Protein AF-A0A7Y8D0Y1-F1 (afdb_monomer)

Nearest PDB structures (foldseek):
  3w1o-assembly1_A  TM=6.784E-01  e=9.241E-03  Neisseria meningitidis MC58
  8d9p-assembly1_A  TM=2.937E-01  e=3.847E+00  synthetic construct
  1woz-assembly1_A  TM=1.890E-01  e=1.823E+00  Sulfurisphaera tokodaii str. 7
  2c41-assembly1_C  TM=1.981E-01  e=3.238E+00  Thermosynechococcus vestitus BP-1

Secondary structure (DSSP, 8-state):
-PPPPPPPPTT--HHHHHHHHHHHHHHHHTSSEEEEESSHHHHHHHTTT---GGGEEEEEPPHHHHHHHHHTTHHHHHHHHHT---SSS--EEE-SHHHHHHHHHHHHHT--TTTHHHHHHHHHHHHHHHHHT--EEE-

Mean predicted aligned error: 10.88 Å

Structure (mmCIF, N/CA/C/O backbone):
data_AF-A0A7Y8D0Y1-F1
#
_entry.id   AF-A0A7Y8D0Y1-F1
#
loop_
_atom_site.group_PDB
_atom_site.id
_atom_site.type_symbol
_atom_site.label_atom_id
_atom_site.label_alt_id
_atom_site.label_comp_id
_atom_site.label_asym_id
_atom_site.label_entity_id
_atom_site.label_seq_id
_atom_site.pdbx_PDB_ins_code
_atom_site.Cartn_x
_atom_site.Cartn_y
_atom_site.Cartn_z
_atom_site.occupancy
_atom_site.B_iso_or_equiv
_atom_site.auth_seq_id
_atom_site.auth_comp_id
_atom_site.auth_asym_id
_atom_site.auth_atom_id
_atom_site.pdbx_PDB_model_num
ATOM 1 N N . GLY A 1 1 ? 36.562 -2.742 -13.915 1.00 36.47 1 GLY A N 1
ATOM 2 C CA . GLY A 1 1 ? 36.336 -4.169 -13.618 1.00 36.47 1 GLY A CA 1
ATOM 3 C C . GLY A 1 1 ? 35.179 -4.264 -12.654 1.00 36.47 1 GLY A C 1
ATOM 4 O O . GLY A 1 1 ? 35.115 -3.430 -11.762 1.00 36.47 1 GLY A O 1
ATOM 5 N N . LYS A 1 2 ? 34.241 -5.193 -12.861 1.00 31.25 2 LYS A N 1
ATOM 6 C CA . LYS A 1 2 ? 33.192 -5.456 -11.865 1.00 31.25 2 LYS A CA 1
ATOM 7 C C . LYS A 1 2 ? 33.856 -5.968 -10.572 1.00 31.25 2 LYS A C 1
ATOM 9 O O . LYS A 1 2 ? 34.812 -6.737 -10.693 1.00 31.25 2 LYS A O 1
ATOM 14 N N . PRO A 1 3 ? 33.415 -5.540 -9.377 1.00 33.25 3 PRO A N 1
ATOM 15 C CA . PRO A 1 3 ? 33.917 -6.108 -8.131 1.00 33.25 3 PRO A CA 1
ATOM 16 C C . PRO A 1 3 ? 33.572 -7.601 -8.075 1.00 33.25 3 PRO A C 1
ATOM 18 O O . PRO A 1 3 ? 32.518 -8.021 -8.555 1.00 33.25 3 PRO A O 1
ATOM 21 N N . ALA A 1 4 ? 34.494 -8.401 -7.541 1.00 35.66 4 ALA A N 1
ATOM 22 C CA . ALA A 1 4 ? 34.271 -9.826 -7.335 1.00 35.66 4 ALA A CA 1
ATOM 23 C C . ALA A 1 4 ? 33.158 -10.031 -6.289 1.00 35.66 4 ALA A C 1
ATOM 25 O O . ALA A 1 4 ? 33.121 -9.281 -5.309 1.00 35.66 4 ALA A O 1
ATOM 26 N N . PRO A 1 5 ? 32.259 -11.016 -6.473 1.00 45.44 5 PRO A N 1
ATOM 27 C CA . PRO A 1 5 ? 31.267 -11.349 -5.460 1.00 45.44 5 PRO A CA 1
ATOM 28 C C . PRO A 1 5 ? 31.970 -11.765 -4.161 1.00 45.44 5 PRO A C 1
ATOM 30 O O . PRO A 1 5 ? 32.966 -12.489 -4.182 1.00 45.44 5 PRO A O 1
ATOM 33 N N . TYR A 1 6 ? 31.473 -11.247 -3.039 1.00 50.41 6 TYR A N 1
ATOM 34 C CA . TYR A 1 6 ? 32.031 -11.474 -1.709 1.00 50.41 6 TYR A CA 1
ATOM 35 C C . TYR A 1 6 ? 31.786 -12.929 -1.282 1.00 50.41 6 TYR A C 1
ATOM 37 O O . TYR A 1 6 ? 30.645 -13.384 -1.276 1.00 50.41 6 TYR A O 1
ATOM 45 N N . SER A 1 7 ? 32.847 -13.667 -0.947 1.00 49.97 7 SER A N 1
ATOM 46 C CA . SER A 1 7 ? 32.743 -15.074 -0.540 1.00 49.97 7 SER A CA 1
ATOM 47 C C . SER A 1 7 ? 32.228 -15.207 0.902 1.00 49.97 7 SER A C 1
ATOM 49 O O . SER A 1 7 ? 32.716 -14.490 1.780 1.00 49.97 7 SER A O 1
ATOM 51 N N . PRO A 1 8 ? 31.296 -16.135 1.187 1.00 45.47 8 PRO A N 1
ATOM 52 C CA . PRO A 1 8 ? 30.789 -16.350 2.537 1.00 45.47 8 PRO A CA 1
ATOM 53 C C . PRO A 1 8 ? 31.859 -16.964 3.464 1.00 45.47 8 PRO A C 1
ATOM 55 O O . PRO A 1 8 ? 32.768 -17.660 2.996 1.00 45.47 8 PRO A O 1
ATOM 58 N N . PRO A 1 9 ? 31.776 -16.724 4.788 1.00 50.00 9 PRO A N 1
ATOM 59 C CA . PRO A 1 9 ? 32.677 -17.329 5.764 1.00 50.00 9 PRO A CA 1
ATOM 60 C C . PRO A 1 9 ? 32.539 -18.860 5.803 1.00 50.00 9 PRO A C 1
ATOM 62 O O . PRO A 1 9 ? 31.471 -19.423 5.562 1.00 50.00 9 PRO A O 1
ATOM 65 N N . ILE A 1 10 ? 33.652 -19.526 6.120 1.00 50.81 10 ILE A N 1
ATOM 66 C CA . ILE A 1 10 ? 33.806 -20.988 6.103 1.00 50.81 10 ILE A CA 1
ATOM 67 C C . ILE A 1 10 ? 32.735 -21.648 6.984 1.00 50.81 10 ILE A C 1
ATOM 69 O O . ILE A 1 10 ? 32.686 -21.404 8.188 1.00 50.81 10 ILE A O 1
ATOM 73 N N . GLY A 1 11 ? 31.914 -22.513 6.380 1.00 54.06 11 GLY A N 1
ATOM 74 C CA . GLY A 1 11 ? 30.942 -23.354 7.087 1.00 54.06 11 GLY A CA 1
ATOM 75 C C . GLY A 1 11 ? 29.475 -23.137 6.715 1.00 54.06 11 GLY A C 1
ATOM 76 O O . GLY A 1 11 ? 28.633 -23.866 7.226 1.00 54.06 11 GLY A O 1
ATOM 77 N N . ARG A 1 12 ? 29.157 -22.187 5.827 1.00 47.12 12 ARG A N 1
ATOM 78 C CA . ARG A 1 12 ? 27.833 -22.084 5.194 1.00 47.12 12 ARG A CA 1
ATOM 79 C C . ARG A 1 12 ? 27.976 -22.102 3.681 1.00 47.12 12 ARG A C 1
ATOM 81 O O . ARG A 1 12 ? 28.835 -21.421 3.121 1.00 47.12 12 ARG A O 1
ATOM 88 N N . THR A 1 13 ? 27.143 -22.889 3.020 1.00 62.62 13 THR A N 1
ATOM 89 C CA . THR A 1 13 ? 26.959 -22.821 1.573 1.00 62.62 13 THR A CA 1
ATOM 90 C C . THR A 1 13 ? 26.387 -21.453 1.192 1.00 62.62 13 THR A C 1
ATOM 92 O O . THR A 1 13 ? 25.741 -20.778 1.997 1.00 62.62 13 THR A O 1
ATOM 95 N N . GLN A 1 14 ? 26.597 -21.033 -0.057 1.00 52.44 14 GLN A N 1
ATOM 96 C CA . GLN A 1 14 ? 25.985 -19.805 -0.574 1.00 52.44 14 GLN A CA 1
ATOM 97 C C . GLN A 1 14 ? 24.450 -19.844 -0.449 1.00 52.44 14 GLN A C 1
ATOM 99 O O . GLN A 1 14 ? 23.838 -18.812 -0.204 1.00 52.44 14 GLN A O 1
ATOM 104 N N . CYS A 1 15 ? 23.846 -21.035 -0.563 1.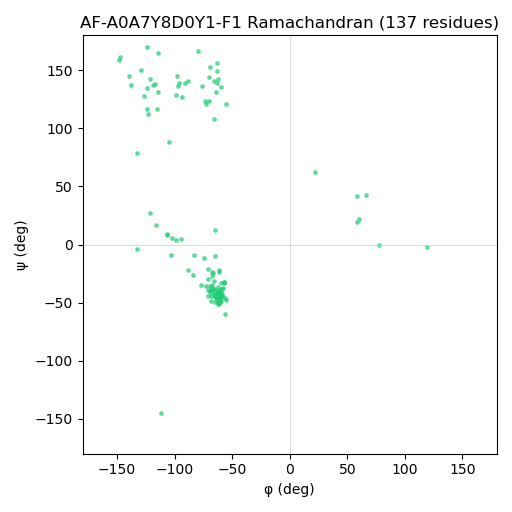00 43.19 15 CYS A N 1
ATOM 105 C CA . CYS A 1 15 ? 22.409 -21.247 -0.382 1.00 43.19 15 CYS A CA 1
ATOM 106 C C . CYS A 1 15 ? 21.980 -20.952 1.060 1.00 43.19 15 CYS A C 1
ATOM 108 O O . CYS A 1 15 ? 21.103 -20.128 1.269 1.00 43.19 15 CYS A O 1
ATOM 110 N N . GLU A 1 16 ? 22.674 -21.511 2.055 1.00 42.56 16 GLU A N 1
ATOM 111 C CA . GLU A 1 16 ? 22.379 -21.272 3.477 1.00 42.56 16 GLU A CA 1
ATOM 112 C C . GLU A 1 16 ? 22.627 -19.817 3.899 1.00 42.56 16 GLU A C 1
ATOM 114 O O . GLU A 1 16 ? 21.954 -19.303 4.791 1.00 42.56 16 GLU A O 1
ATOM 119 N N . TYR A 1 17 ? 23.599 -19.133 3.283 1.00 51.09 17 TYR A N 1
ATOM 120 C CA . TYR A 1 17 ? 23.794 -17.699 3.497 1.00 51.09 17 TYR A CA 1
ATOM 121 C C . TYR A 1 17 ? 22.631 -16.896 2.911 1.00 51.09 17 TYR A C 1
ATOM 123 O O . TYR A 1 17 ? 22.057 -16.075 3.618 1.00 51.09 17 TYR A O 1
ATOM 131 N N . ASN A 1 18 ? 22.251 -17.168 1.660 1.00 45.28 18 ASN A N 1
ATOM 132 C CA . ASN A 1 18 ? 21.132 -16.497 1.005 1.00 45.28 18 ASN A CA 1
ATOM 133 C C . ASN A 1 18 ? 19.817 -16.744 1.756 1.00 45.28 18 ASN A C 1
ATOM 135 O O . ASN A 1 18 ? 19.074 -15.798 1.981 1.00 45.28 18 ASN A O 1
ATOM 139 N N . GLU A 1 19 ? 19.570 -17.971 2.216 1.00 38.38 19 GLU A N 1
ATOM 140 C CA . GLU A 1 19 ? 18.423 -18.323 3.057 1.00 38.38 19 GLU A CA 1
ATOM 141 C C . GLU A 1 19 ? 18.465 -17.578 4.393 1.00 38.38 19 GLU A C 1
ATOM 143 O O . GLU A 1 19 ? 17.493 -16.930 4.762 1.00 38.38 19 GLU A O 1
ATOM 148 N N . ALA A 1 20 ? 19.595 -17.585 5.109 1.00 28.39 20 ALA A N 1
ATOM 149 C CA . ALA A 1 20 ? 19.721 -16.860 6.374 1.00 28.39 20 ALA A CA 1
ATOM 150 C C . ALA A 1 20 ? 19.551 -15.340 6.201 1.00 28.39 20 ALA A C 1
ATOM 152 O O . ALA A 1 20 ? 18.962 -14.687 7.060 1.00 28.39 20 ALA A O 1
ATOM 153 N N . THR A 1 21 ? 20.041 -14.770 5.098 1.00 34.84 21 THR A N 1
ATOM 154 C CA . THR A 1 21 ? 19.851 -13.358 4.747 1.00 34.84 21 THR A CA 1
ATOM 155 C C . THR A 1 21 ? 18.406 -13.067 4.345 1.00 34.84 21 THR A C 1
ATOM 157 O O . THR A 1 21 ? 17.881 -12.038 4.756 1.00 34.84 21 THR A O 1
ATOM 160 N N . HIS A 1 22 ? 17.744 -13.967 3.617 1.00 35.56 22 HIS A N 1
ATOM 161 C CA . HIS A 1 22 ? 16.326 -13.879 3.265 1.00 35.56 22 HIS A CA 1
ATOM 162 C C . HIS A 1 22 ? 15.448 -13.929 4.525 1.00 35.56 22 HIS A 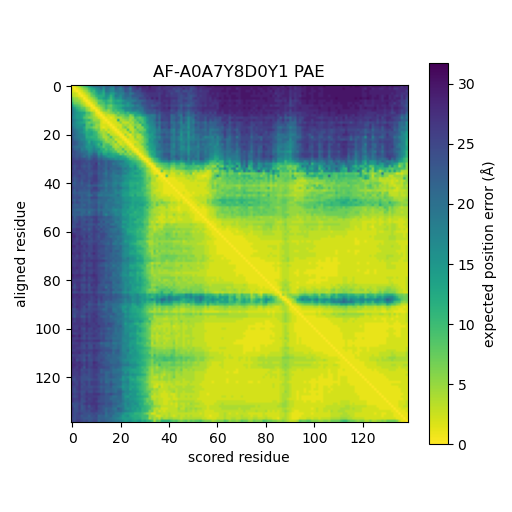C 1
ATOM 164 O O . HIS A 1 22 ? 14.646 -13.026 4.745 1.00 35.56 22 HIS A O 1
ATOM 170 N N . PHE A 1 23 ? 15.694 -14.877 5.437 1.00 31.61 23 PHE A N 1
ATOM 171 C CA . PHE A 1 23 ? 15.020 -14.945 6.738 1.00 31.61 23 PHE A CA 1
ATOM 172 C C . PHE A 1 23 ? 15.296 -13.721 7.616 1.00 31.61 23 PHE A C 1
ATOM 174 O O . PHE A 1 23 ? 14.387 -13.234 8.279 1.00 31.61 23 PHE A O 1
ATOM 181 N N . TYR A 1 24 ? 16.525 -13.196 7.631 1.00 28.81 24 TYR A N 1
ATOM 182 C CA . TYR A 1 24 ? 16.869 -12.003 8.410 1.00 28.81 24 TYR A CA 1
ATOM 183 C C . TYR A 1 24 ? 16.217 -10.734 7.838 1.00 28.81 24 TYR A C 1
ATOM 185 O O . TYR A 1 24 ? 15.698 -9.921 8.597 1.00 28.81 24 TYR A O 1
ATOM 193 N N . LYS A 1 25 ? 16.184 -10.578 6.507 1.00 37.53 25 LYS A N 1
ATOM 194 C CA . LYS A 1 25 ? 15.478 -9.479 5.830 1.00 37.53 25 LYS A CA 1
ATOM 195 C C . LYS A 1 25 ? 13.964 -9.575 6.038 1.00 37.53 25 LYS A C 1
ATOM 197 O O . LYS A 1 25 ? 13.358 -8.564 6.369 1.00 37.53 25 LYS A O 1
ATOM 202 N N . GLN A 1 26 ? 13.370 -10.769 5.945 1.00 39.50 26 GLN A N 1
ATOM 203 C CA . GLN A 1 26 ? 11.967 -10.999 6.320 1.00 39.50 26 GLN A CA 1
ATOM 204 C C . GLN A 1 26 ? 11.711 -10.671 7.799 1.00 39.50 26 GLN A C 1
ATOM 206 O O . GLN A 1 26 ? 10.726 -10.024 8.131 1.00 39.50 26 GLN A O 1
ATOM 211 N N . ALA A 1 27 ? 12.614 -11.064 8.702 1.00 31.11 27 ALA A N 1
ATOM 212 C CA . ALA A 1 27 ? 12.473 -10.794 10.132 1.00 31.11 27 ALA A CA 1
ATOM 213 C C . ALA A 1 27 ? 12.588 -9.300 10.489 1.00 31.11 27 ALA A C 1
ATOM 215 O O . ALA A 1 27 ? 11.987 -8.884 11.474 1.00 31.11 27 ALA A O 1
ATOM 216 N N . HIS A 1 28 ? 13.310 -8.494 9.699 1.00 39.69 28 HIS A N 1
ATOM 217 C CA . HIS A 1 28 ? 13.312 -7.026 9.822 1.00 39.69 28 HIS A CA 1
ATOM 218 C C . HIS A 1 28 ? 12.147 -6.354 9.077 1.00 39.69 28 HIS A C 1
ATOM 220 O O . HIS A 1 28 ? 11.706 -5.292 9.506 1.00 39.69 28 HIS A O 1
ATOM 226 N N . LYS A 1 29 ? 11.608 -6.980 8.019 1.00 44.78 29 LYS A N 1
ATOM 227 C CA . LYS A 1 29 ? 10.377 -6.549 7.326 1.00 44.78 29 LYS A CA 1
ATOM 228 C C . LYS A 1 29 ? 9.099 -6.776 8.144 1.00 44.78 29 LYS A C 1
ATOM 230 O O . LYS A 1 29 ? 8.135 -6.066 7.919 1.00 44.78 29 LYS A O 1
ATOM 235 N N . LYS A 1 30 ? 9.116 -7.671 9.141 1.00 40.81 30 LYS A N 1
ATOM 236 C CA . LYS A 1 30 ? 7.986 -8.002 10.043 1.00 40.81 30 LYS A CA 1
ATOM 237 C C . LYS A 1 30 ? 7.489 -6.878 10.972 1.00 40.81 30 LYS A C 1
ATOM 239 O O . LYS A 1 30 ? 6.737 -7.148 11.906 1.00 40.81 30 LYS A O 1
ATOM 244 N N . ASN A 1 31 ? 7.900 -5.636 10.746 1.00 44.53 31 ASN A N 1
ATOM 245 C CA . ASN A 1 31 ? 7.345 -4.477 11.433 1.00 44.53 31 ASN A CA 1
ATOM 246 C C . ASN A 1 31 ? 6.428 -3.732 10.460 1.00 44.53 31 ASN A C 1
ATOM 248 O O . ASN A 1 31 ? 6.926 -2.838 9.791 1.00 44.53 31 ASN A O 1
ATOM 252 N N . GLU A 1 32 ? 5.144 -4.100 10.386 1.00 57.12 32 GLU A N 1
ATOM 253 C CA . GLU A 1 32 ? 4.001 -3.314 9.860 1.00 57.12 32 GLU A CA 1
ATOM 254 C C . GLU A 1 32 ? 4.396 -2.181 8.882 1.00 57.12 32 GLU A C 1
ATOM 256 O O . GLU A 1 32 ? 4.238 -0.989 9.183 1.00 57.12 32 GLU A O 1
ATOM 261 N N . SER A 1 33 ? 5.004 -2.535 7.743 1.00 57.41 33 SER A N 1
ATOM 262 C CA . SER A 1 33 ? 5.624 -1.555 6.843 1.00 57.41 33 SER A CA 1
ATOM 263 C C . SER A 1 33 ? 5.109 -1.690 5.424 1.00 57.41 33 SER A C 1
ATOM 265 O O . SER A 1 33 ? 5.208 -2.742 4.801 1.00 57.41 33 SER A O 1
ATOM 267 N N . ASN A 1 34 ? 4.655 -0.567 4.878 1.00 65.00 34 ASN A N 1
ATOM 268 C CA . ASN A 1 34 ? 4.300 -0.459 3.471 1.00 65.00 34 ASN A CA 1
ATOM 269 C C . ASN A 1 34 ? 5.478 0.135 2.696 1.00 65.00 34 ASN A C 1
ATOM 271 O O . ASN A 1 34 ? 6.078 1.115 3.149 1.00 65.00 34 ASN A O 1
ATOM 275 N N . LEU A 1 35 ? 5.788 -0.422 1.524 1.00 75.31 35 LEU A N 1
ATOM 276 C CA . LEU A 1 35 ? 6.896 0.012 0.666 1.00 75.31 35 LEU A CA 1
ATOM 277 C C . LEU A 1 35 ? 6.405 0.437 -0.724 1.00 75.31 35 LEU A C 1
ATOM 279 O O . LEU A 1 35 ? 5.549 -0.223 -1.310 1.00 75.31 35 LEU A O 1
ATOM 283 N N . ASP A 1 36 ? 7.019 1.480 -1.281 1.00 67.06 36 ASP A N 1
ATOM 284 C CA . ASP A 1 36 ? 6.916 1.855 -2.697 1.00 67.06 36 ASP A CA 1
ATOM 285 C C . ASP A 1 36 ? 8.321 1.935 -3.325 1.00 67.06 36 ASP A C 1
ATOM 287 O O . ASP A 1 36 ? 9.140 2.769 -2.921 1.00 67.06 36 ASP A O 1
ATOM 291 N N . PRO A 1 37 ? 8.646 1.092 -4.320 1.00 70.25 37 PRO A N 1
ATOM 292 C CA . PRO A 1 37 ? 9.852 1.252 -5.115 1.00 70.25 37 PRO A CA 1
ATOM 293 C C . PRO A 1 37 ? 9.806 2.550 -5.918 1.00 70.25 37 PRO A C 1
ATOM 295 O O . PRO A 1 37 ? 8.870 2.800 -6.663 1.00 70.25 37 PRO A O 1
ATOM 298 N N . LEU A 1 38 ? 10.871 3.350 -5.876 1.00 76.25 38 LEU A N 1
ATOM 299 C CA . LEU A 1 38 ? 10.894 4.659 -6.542 1.00 76.25 38 LEU A CA 1
ATOM 300 C C . LEU A 1 38 ? 11.040 4.580 -8.073 1.00 76.25 38 LEU A C 1
ATOM 302 O O . LEU A 1 38 ? 10.893 5.584 -8.771 1.00 76.25 38 LEU A O 1
ATOM 306 N N . THR A 1 39 ? 11.372 3.402 -8.615 1.00 74.44 39 THR A N 1
ATOM 307 C CA . THR A 1 39 ? 11.542 3.162 -10.058 1.00 74.44 39 THR A CA 1
ATOM 308 C C . THR A 1 39 ? 11.143 1.737 -10.453 1.00 74.44 39 THR A C 1
ATOM 310 O O . THR A 1 39 ? 11.153 0.827 -9.626 1.00 74.44 39 THR A O 1
ATOM 313 N N . LEU A 1 40 ? 10.879 1.502 -11.745 1.00 79.38 40 LEU A N 1
ATOM 314 C CA . LEU A 1 40 ? 10.642 0.151 -12.277 1.00 79.38 40 LEU A CA 1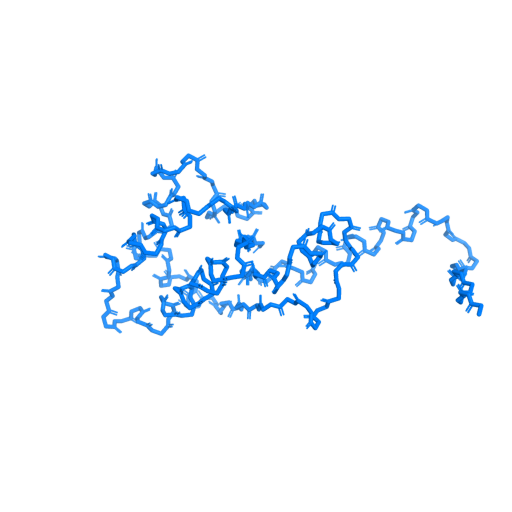
ATOM 315 C C . LEU A 1 40 ? 11.832 -0.799 -12.066 1.00 79.38 40 LEU A C 1
ATOM 317 O O . LEU A 1 40 ? 11.627 -1.990 -11.852 1.00 79.38 40 LEU A O 1
ATOM 321 N N . GLU A 1 41 ? 13.067 -0.288 -12.102 1.00 79.56 41 GLU A N 1
ATOM 322 C CA . GLU A 1 41 ? 14.246 -1.109 -11.800 1.00 79.56 41 GLU A CA 1
ATOM 323 C C . GLU A 1 41 ? 14.290 -1.479 -10.317 1.00 79.56 41 GLU A C 1
ATOM 325 O O . GLU A 1 41 ? 14.564 -2.627 -9.996 1.00 79.56 41 GLU A O 1
ATOM 330 N N . ALA A 1 42 ? 13.940 -0.556 -9.416 1.00 75.94 42 ALA A N 1
ATOM 331 C CA . ALA A 1 42 ? 13.798 -0.864 -7.993 1.00 75.94 42 ALA A CA 1
ATOM 332 C C . ALA A 1 42 ? 12.727 -1.943 -7.757 1.00 75.94 42 ALA A C 1
ATOM 334 O O . ALA A 1 42 ? 12.963 -2.885 -7.010 1.00 75.94 42 ALA A O 1
ATOM 335 N N . MET A 1 43 ? 11.596 -1.871 -8.467 1.00 79.88 43 MET A N 1
ATOM 336 C CA . MET A 1 43 ? 10.545 -2.893 -8.408 1.00 79.88 43 MET A CA 1
ATOM 337 C C . MET A 1 43 ? 11.042 -4.263 -8.901 1.00 79.88 43 MET A C 1
ATOM 339 O O . MET A 1 43 ? 10.760 -5.281 -8.277 1.00 79.88 43 MET A O 1
ATOM 343 N N . ARG A 1 44 ? 11.846 -4.297 -9.975 1.00 80.88 44 ARG A N 1
ATOM 344 C CA . ARG A 1 44 ? 12.480 -5.528 -10.480 1.00 80.88 44 ARG A CA 1
ATOM 345 C C . ARG A 1 44 ? 13.530 -6.084 -9.513 1.00 80.88 44 ARG A C 1
ATOM 347 O O . ARG A 1 44 ? 13.679 -7.294 -9.406 1.00 80.88 44 ARG A O 1
ATOM 354 N N . LEU A 1 45 ? 14.286 -5.214 -8.845 1.00 76.50 45 LEU A N 1
ATOM 355 C CA . LEU A 1 45 ? 15.263 -5.605 -7.828 1.00 76.50 45 LEU A CA 1
ATOM 356 C C . LEU A 1 45 ? 14.581 -6.104 -6.548 1.00 76.50 45 LEU A C 1
ATOM 358 O O . LEU A 1 45 ? 15.145 -6.953 -5.863 1.00 76.50 45 LEU A O 1
ATOM 362 N N . LEU A 1 46 ? 13.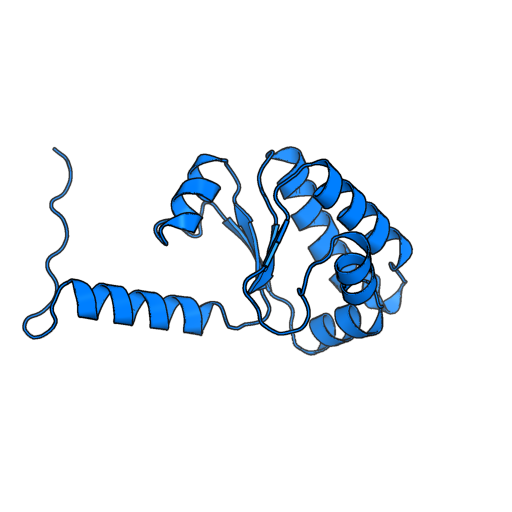383 -5.600 -6.231 1.00 79.94 46 LEU A N 1
ATOM 363 C CA . LEU A 1 46 ? 12.608 -6.026 -5.066 1.00 79.94 46 LEU A CA 1
ATOM 364 C C . LEU A 1 46 ? 12.141 -7.481 -5.214 1.00 79.94 46 LEU A C 1
ATOM 366 O O . LEU A 1 46 ? 12.234 -8.233 -4.253 1.00 79.94 46 LEU A O 1
ATOM 370 N N . ASP A 1 47 ? 11.748 -7.886 -6.426 1.00 76.50 47 ASP A N 1
ATOM 371 C CA . ASP A 1 47 ? 11.334 -9.259 -6.775 1.00 76.50 47 ASP A CA 1
ATOM 372 C C . ASP A 1 47 ? 12.444 -10.312 -6.570 1.00 76.50 47 ASP A C 1
ATOM 374 O O . ASP A 1 47 ? 12.176 -11.497 -6.401 1.00 76.50 47 ASP A O 1
ATOM 378 N N . VAL A 1 48 ? 13.710 -9.879 -6.562 1.00 79.12 48 VAL A N 1
ATOM 379 C CA . VAL A 1 48 ? 14.887 -10.747 -6.373 1.00 79.12 48 VAL A CA 1
ATOM 380 C C . VAL A 1 48 ? 15.671 -10.430 -5.092 1.00 79.12 48 VAL A C 1
ATOM 382 O O . VAL A 1 48 ? 16.826 -10.827 -4.973 1.00 79.12 48 VAL A O 1
ATOM 385 N N . ASP A 1 49 ? 15.068 -9.706 -4.141 1.00 77.31 49 ASP A N 1
ATOM 386 C CA . ASP A 1 49 ? 15.669 -9.314 -2.852 1.00 77.31 49 ASP A CA 1
ATOM 387 C C . ASP A 1 49 ? 16.980 -8.491 -2.927 1.00 77.31 49 ASP A C 1
ATOM 389 O O . ASP A 1 49 ? 17.705 -8.362 -1.928 1.00 77.31 49 ASP A O 1
ATOM 393 N N . ASP A 1 50 ? 17.256 -7.862 -4.071 1.00 77.94 50 ASP A N 1
ATOM 394 C CA . ASP A 1 50 ? 18.460 -7.056 -4.332 1.00 77.94 50 ASP A CA 1
ATOM 395 C C . ASP A 1 50 ? 18.183 -5.541 -4.361 1.00 77.94 50 ASP A C 1
ATOM 397 O O . ASP A 1 50 ? 19.064 -4.749 -4.712 1.00 77.94 50 ASP A O 1
ATOM 401 N N . CYS A 1 51 ? 16.972 -5.096 -4.001 1.00 78.94 51 CYS A N 1
ATOM 402 C CA . CYS A 1 51 ? 16.661 -3.666 -3.986 1.00 78.94 51 CYS A CA 1
ATOM 403 C C . CYS A 1 51 ? 17.347 -2.962 -2.803 1.00 78.94 51 CYS A C 1
ATOM 405 O O . CYS A 1 51 ? 17.080 -3.313 -1.650 1.00 78.94 51 CYS A O 1
ATOM 407 N N . PRO A 1 52 ? 18.200 -1.949 -3.044 1.00 81.06 52 PRO A N 1
ATOM 408 C CA . PRO A 1 52 ? 18.747 -1.135 -1.969 1.00 81.06 52 PRO A CA 1
ATOM 409 C C . PRO A 1 52 ? 17.655 -0.249 -1.356 1.00 81.06 52 PRO A C 1
ATOM 411 O O . PRO A 1 52 ? 16.807 0.285 -2.071 1.00 81.06 52 PRO A O 1
ATOM 414 N N . GLU A 1 53 ? 17.726 -0.034 -0.041 1.00 76.25 53 GLU A N 1
ATOM 415 C CA . GLU A 1 53 ? 16.774 0.808 0.704 1.00 76.25 53 GLU A CA 1
ATOM 416 C C . GLU A 1 53 ? 16.694 2.237 0.156 1.00 76.25 53 GLU A C 1
ATOM 418 O O . GLU A 1 53 ? 15.625 2.828 0.133 1.00 76.25 53 GLU A O 1
ATOM 423 N N . SER A 1 54 ? 17.794 2.781 -0.376 1.00 81.19 54 SER A N 1
ATOM 424 C CA . SER A 1 54 ? 17.818 4.122 -0.978 1.00 81.19 54 SER A CA 1
ATOM 425 C C . SER A 1 54 ? 16.958 4.272 -2.240 1.00 81.19 54 SER A C 1
ATOM 427 O O . SER A 1 54 ? 16.808 5.385 -2.741 1.00 81.19 54 SER A O 1
ATOM 429 N N . LEU A 1 55 ? 16.438 3.168 -2.785 1.00 79.88 55 LEU A N 1
ATOM 430 C CA . LEU A 1 55 ? 15.510 3.149 -3.915 1.00 79.88 55 LEU A CA 1
ATOM 431 C C . LEU A 1 55 ? 14.073 2.799 -3.501 1.00 79.88 55 LEU A C 1
ATOM 433 O O . LEU A 1 55 ? 13.229 2.594 -4.376 1.00 79.88 55 LEU A O 1
ATOM 437 N N . LEU A 1 56 ? 13.802 2.735 -2.197 1.00 82.88 56 LEU A N 1
ATOM 438 C CA . LEU A 1 56 ? 12.494 2.466 -1.618 1.00 82.88 56 LEU A CA 1
ATOM 439 C C . LEU A 1 56 ? 12.049 3.678 -0.799 1.00 82.88 56 LEU A C 1
ATOM 441 O O . LEU A 1 56 ? 12.834 4.253 -0.049 1.00 82.88 56 LEU A O 1
ATOM 445 N N . GLU A 1 57 ? 10.780 4.039 -0.922 1.00 85.31 57 GLU A N 1
ATOM 446 C CA . GLU A 1 57 ? 10.095 4.833 0.091 1.00 85.31 57 GLU A CA 1
ATOM 447 C C . GLU A 1 57 ? 9.325 3.874 1.002 1.00 85.31 57 GLU A C 1
ATOM 449 O O . GLU A 1 57 ? 8.737 2.898 0.526 1.00 85.31 57 GLU A O 1
ATOM 454 N N . SER A 1 58 ? 9.340 4.124 2.310 1.00 84.50 58 SER A N 1
ATOM 455 C CA . SER A 1 58 ? 8.736 3.223 3.291 1.00 84.50 58 SER A CA 1
ATOM 456 C C . SER A 1 58 ? 7.973 3.981 4.359 1.00 84.50 58 SER A C 1
ATOM 458 O O . SER A 1 58 ? 8.480 4.947 4.930 1.00 84.50 58 SER A O 1
ATOM 460 N N . VAL A 1 59 ? 6.795 3.476 4.703 1.00 83.94 59 VAL A N 1
ATOM 461 C CA . VAL A 1 59 ? 6.040 3.914 5.873 1.00 83.94 59 VAL A CA 1
ATOM 462 C C . VAL A 1 59 ? 5.950 2.749 6.840 1.00 83.94 59 VAL A C 1
ATOM 464 O O . VAL A 1 59 ? 5.307 1.750 6.534 1.00 83.94 59 VAL A O 1
ATOM 467 N N . THR A 1 60 ? 6.539 2.913 8.020 1.00 84.75 60 THR A N 1
ATOM 468 C CA . THR A 1 60 ? 6.300 2.031 9.163 1.00 84.75 60 THR A CA 1
ATOM 469 C C . THR A 1 60 ? 5.195 2.625 10.021 1.00 84.75 60 THR A C 1
ATOM 471 O O . THR A 1 60 ? 5.265 3.797 10.414 1.00 84.75 60 THR A O 1
ATOM 474 N N . LEU A 1 61 ? 4.175 1.821 10.304 1.00 82.50 61 LEU A N 1
ATOM 475 C CA . LEU A 1 61 ? 3.143 2.167 11.268 1.00 82.50 61 LEU A CA 1
ATOM 476 C C . LEU A 1 61 ? 3.552 1.651 12.643 1.00 82.50 61 LEU A C 1
ATOM 478 O O . LEU A 1 61 ? 4.113 0.569 12.780 1.00 82.50 61 LEU A O 1
ATOM 482 N N . ASN A 1 62 ? 3.311 2.454 13.675 1.00 84.88 62 ASN A N 1
ATOM 483 C CA . ASN A 1 62 ? 3.362 1.928 15.035 1.00 84.88 62 ASN A CA 1
ATOM 484 C C . ASN A 1 62 ? 2.047 1.181 15.358 1.00 84.88 62 ASN A C 1
ATOM 486 O O . ASN A 1 62 ? 1.050 1.391 14.660 1.00 84.88 62 ASN A O 1
ATOM 490 N N . PRO A 1 63 ? 1.985 0.397 16.452 1.00 84.56 63 PRO A N 1
ATOM 491 C CA . PRO A 1 63 ? 0.796 -0.395 16.763 1.00 84.56 63 PRO A CA 1
ATOM 492 C C . PRO A 1 63 ? -0.500 0.420 16.893 1.00 84.56 63 PRO A C 1
ATOM 494 O O . PRO A 1 63 ? -1.571 -0.066 16.547 1.00 84.56 63 PRO A O 1
ATOM 497 N N . GLU A 1 64 ? -0.435 1.663 17.380 1.00 87.44 64 GLU A N 1
ATOM 498 C CA . GLU A 1 64 ? -1.609 2.539 17.473 1.00 87.44 64 GLU A CA 1
ATOM 499 C C . GLU A 1 64 ? -2.069 2.998 16.085 1.00 87.44 64 GLU A C 1
ATOM 501 O O . GLU A 1 64 ? -3.257 2.941 15.772 1.00 87.44 64 GLU A O 1
ATOM 506 N N . GLU A 1 65 ? -1.133 3.400 15.228 1.00 87.12 65 GLU A N 1
ATOM 507 C CA . GLU A 1 65 ? -1.416 3.788 13.846 1.00 87.12 65 GLU A CA 1
ATOM 508 C C . GLU A 1 65 ? -1.980 2.609 13.043 1.00 87.12 65 GLU A C 1
ATOM 510 O O . GLU A 1 65 ? -2.976 2.760 12.335 1.00 87.12 65 GLU A O 1
ATOM 515 N N . TYR A 1 66 ? -1.416 1.412 13.203 1.00 87.56 66 TYR A N 1
ATOM 516 C CA . TYR A 1 66 ? -1.938 0.207 12.567 1.00 87.56 66 TYR A CA 1
ATOM 517 C C . TYR A 1 66 ? -3.354 -0.129 13.054 1.00 87.56 66 TYR A C 1
ATOM 519 O O . TYR A 1 66 ? -4.247 -0.385 12.243 1.00 87.56 66 TYR A O 1
ATOM 527 N N . GLN A 1 67 ? -3.619 -0.022 14.360 1.00 86.75 67 GLN A N 1
ATOM 528 C CA . GLN A 1 67 ? -4.975 -0.184 14.893 1.00 86.75 67 GLN A CA 1
ATOM 529 C C . GLN A 1 67 ? -5.953 0.861 14.341 1.00 86.75 67 GLN A C 1
ATOM 531 O O . GLN A 1 67 ? -7.078 0.505 13.994 1.00 86.75 67 GLN A O 1
ATOM 536 N N . GLN A 1 68 ? -5.545 2.124 14.191 1.00 89.62 68 GLN A N 1
ATOM 537 C CA . GLN A 1 68 ? -6.376 3.153 13.552 1.00 89.62 68 GLN A CA 1
ATOM 538 C C . GLN A 1 68 ? -6.694 2.803 12.092 1.00 89.62 68 GLN A C 1
ATOM 540 O O . GLN A 1 68 ? -7.830 2.989 11.644 1.00 89.62 68 GLN A O 1
ATOM 545 N N . LEU A 1 69 ? -5.713 2.284 11.347 1.00 88.94 69 LEU A N 1
ATOM 546 C CA . LEU A 1 69 ? -5.904 1.847 9.966 1.00 88.94 69 LEU A CA 1
ATOM 547 C C . LEU A 1 69 ? -6.871 0.658 9.885 1.00 88.94 69 LEU A C 1
ATOM 549 O O . LEU A 1 69 ? -7.797 0.689 9.075 1.00 88.94 69 LEU A O 1
ATOM 553 N N . LEU A 1 70 ? -6.725 -0.344 10.752 1.00 88.50 70 LEU A N 1
ATOM 554 C CA . LEU A 1 70 ? -7.646 -1.481 10.829 1.00 88.50 70 LEU A CA 1
ATOM 555 C C . LEU A 1 70 ? -9.073 -1.038 11.179 1.00 88.50 70 LEU A C 1
ATOM 557 O O . LEU A 1 70 ? -10.027 -1.370 10.472 1.00 88.50 70 LEU A O 1
ATOM 561 N N . GLN A 1 71 ? -9.226 -0.244 12.241 1.00 91.56 71 GLN A N 1
ATOM 562 C CA . GLN A 1 71 ? -10.531 0.205 12.739 1.00 91.56 71 GLN A CA 1
ATOM 563 C C . GLN A 1 71 ? -11.249 1.148 11.773 1.00 91.56 71 GLN A C 1
ATOM 565 O O . GLN A 1 71 ? -12.477 1.210 11.783 1.00 91.56 71 GLN A O 1
ATOM 570 N N . SER A 1 72 ? -10.510 1.840 10.902 1.00 93.38 72 SER A N 1
ATOM 571 C CA . SER A 1 72 ? -11.109 2.661 9.850 1.00 93.38 72 SER A CA 1
ATOM 572 C C . SER A 1 72 ? -11.964 1.858 8.864 1.00 93.38 72 SER A C 1
ATOM 574 O O . SER A 1 72 ? -12.821 2.433 8.201 1.00 93.38 72 SER A O 1
ATOM 576 N N . GLY A 1 73 ? -11.715 0.550 8.724 1.00 94.25 73 GLY A N 1
ATOM 577 C CA . GLY A 1 73 ? -12.341 -0.298 7.709 1.00 94.25 73 GLY A CA 1
ATOM 578 C C . GLY A 1 73 ? -11.756 -0.148 6.299 1.00 94.25 73 GLY A C 1
ATOM 579 O O . GLY A 1 73 ? -12.191 -0.868 5.398 1.00 94.25 73 GLY A O 1
ATOM 580 N N . ALA A 1 74 ? -10.756 0.717 6.092 1.00 94.38 74 ALA A N 1
ATOM 581 C CA . ALA A 1 74 ? -10.172 0.954 4.772 1.00 94.38 74 ALA A CA 1
ATOM 582 C C . ALA A 1 74 ? -9.504 -0.297 4.186 1.00 94.38 74 ALA A C 1
ATOM 584 O O . ALA A 1 74 ? -9.771 -0.629 3.033 1.00 94.38 74 ALA A O 1
ATOM 585 N N . LEU A 1 75 ? -8.703 -1.034 4.971 1.00 90.81 75 LEU A N 1
ATOM 586 C CA . LEU A 1 75 ? -8.066 -2.277 4.503 1.00 90.81 75 LEU A CA 1
ATOM 587 C C . LEU A 1 75 ? -9.104 -3.320 4.089 1.00 90.81 75 LEU A C 1
ATOM 589 O O . LEU A 1 75 ? -9.022 -3.873 2.997 1.00 90.81 75 LEU A O 1
ATOM 593 N N . ARG A 1 76 ? -10.160 -3.495 4.891 1.00 92.50 76 ARG A N 1
ATOM 594 C CA . ARG A 1 76 ? -11.279 -4.378 4.545 1.00 92.50 76 ARG A CA 1
ATOM 595 C C . ARG A 1 76 ? -11.957 -3.960 3.237 1.00 92.50 76 ARG A C 1
ATOM 597 O O 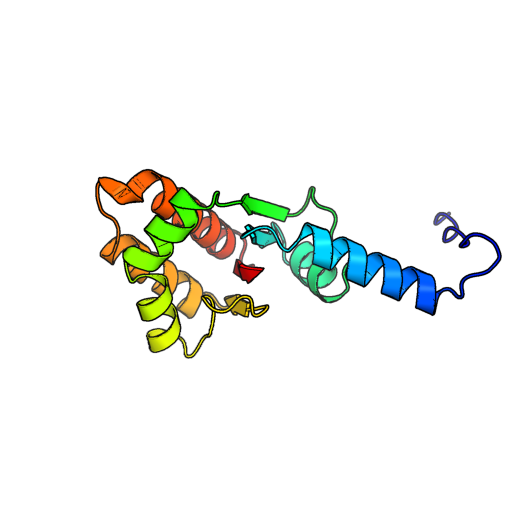. ARG A 1 76 ? -12.293 -4.816 2.420 1.00 92.50 76 ARG A O 1
ATOM 604 N N . ALA A 1 77 ? -12.176 -2.663 3.030 1.00 95.62 77 ALA A N 1
ATOM 605 C CA . ALA A 1 77 ? -12.772 -2.151 1.799 1.00 95.62 77 ALA A CA 1
ATOM 606 C C . ALA A 1 77 ? -11.861 -2.376 0.579 1.00 95.62 77 ALA A C 1
ATOM 608 O O . ALA A 1 77 ? -12.358 -2.769 -0.479 1.00 95.62 77 ALA A O 1
ATOM 609 N N . ILE A 1 78 ? -10.545 -2.193 0.728 1.00 94.25 78 ILE A N 1
ATOM 610 C CA . ILE A 1 78 ? -9.545 -2.494 -0.308 1.00 94.25 78 ILE A CA 1
ATOM 611 C C . ILE A 1 78 ? -9.568 -3.991 -0.637 1.00 94.25 78 ILE A C 1
ATOM 613 O O . ILE A 1 78 ? -9.748 -4.351 -1.799 1.00 94.25 78 ILE A O 1
ATOM 617 N N . ASN A 1 79 ? -9.487 -4.854 0.377 1.00 92.00 79 ASN A N 1
ATOM 618 C CA . ASN A 1 79 ? -9.502 -6.310 0.234 1.00 92.00 79 ASN A CA 1
ATOM 619 C C . ASN A 1 79 ? -10.734 -6.803 -0.532 1.00 92.00 79 ASN A C 1
ATOM 621 O O . ASN A 1 79 ? -10.607 -7.552 -1.498 1.00 92.00 79 ASN A O 1
ATOM 625 N N . ILE A 1 80 ? -11.927 -6.323 -0.168 1.00 94.75 80 ILE A N 1
ATOM 626 C CA . ILE A 1 80 ? -13.177 -6.680 -0.856 1.00 94.75 80 ILE A CA 1
ATOM 627 C C . ILE A 1 80 ? -13.193 -6.154 -2.297 1.00 94.75 80 ILE A C 1
ATOM 629 O O . ILE A 1 80 ? -13.616 -6.865 -3.206 1.00 94.75 80 ILE A O 1
ATOM 633 N N . THR A 1 81 ? -12.757 -4.911 -2.515 1.00 96.25 81 THR A N 1
ATOM 634 C CA . THR A 1 81 ? -12.848 -4.258 -3.832 1.00 96.25 81 THR A CA 1
ATOM 635 C C . THR A 1 81 ? -11.844 -4.824 -4.832 1.00 96.25 81 THR A C 1
ATOM 637 O O . THR A 1 81 ? -12.147 -4.906 -6.023 1.00 96.25 81 THR A O 1
ATOM 640 N N . LEU A 1 82 ? -10.651 -5.191 -4.362 1.00 93.50 82 LEU A N 1
ATOM 641 C CA . LEU A 1 82 ? -9.541 -5.650 -5.198 1.00 93.50 82 LEU A CA 1
ATOM 642 C C . LEU A 1 82 ? -9.336 -7.171 -5.163 1.00 93.50 82 LEU A C 1
ATOM 644 O O . LEU A 1 82 ? -8.546 -7.685 -5.949 1.00 93.50 82 LEU A O 1
ATOM 648 N N . GLY A 1 83 ? -10.028 -7.892 -4.275 1.00 92.38 83 GLY A N 1
ATOM 649 C CA . GLY A 1 83 ? -9.810 -9.325 -4.059 1.00 92.38 83 GLY A CA 1
ATOM 650 C C . GLY A 1 83 ? -8.434 -9.624 -3.458 1.00 92.38 83 GLY A C 1
ATOM 651 O O . GLY A 1 83 ? -7.756 -10.536 -3.921 1.00 92.38 83 GLY A O 1
ATOM 652 N N . LYS A 1 84 ? -8.015 -8.815 -2.480 1.00 87.88 84 LYS A N 1
ATOM 653 C CA . LYS A 1 84 ? -6.692 -8.836 -1.827 1.00 87.88 84 LYS A CA 1
ATOM 654 C C . LYS A 1 84 ? -6.814 -9.228 -0.352 1.00 87.88 84 LYS A C 1
ATOM 656 O O . LYS A 1 84 ? -7.922 -9.196 0.185 1.00 87.88 84 LYS A O 1
ATOM 661 N N . ILE A 1 85 ? -5.699 -9.588 0.288 1.00 85.62 85 ILE A N 1
ATOM 662 C CA . 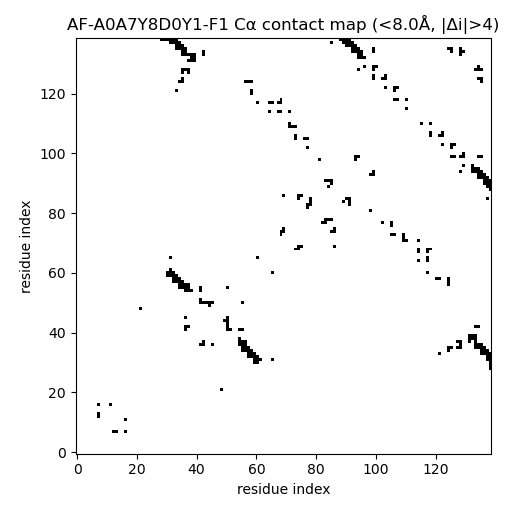ILE A 1 85 ? -5.642 -9.928 1.721 1.00 85.62 85 ILE A CA 1
ATOM 663 C C . ILE A 1 85 ? -4.465 -9.183 2.366 1.00 85.62 85 ILE A C 1
ATOM 665 O O . ILE A 1 85 ? -3.389 -9.729 2.553 1.00 85.62 85 ILE A O 1
ATOM 669 N N . ILE A 1 86 ? -4.661 -7.897 2.655 1.00 82.50 86 ILE A N 1
ATOM 670 C CA . ILE A 1 86 ? -3.606 -6.998 3.161 1.00 82.50 86 ILE A CA 1
ATOM 671 C C . ILE A 1 86 ? -3.496 -7.005 4.700 1.00 82.50 86 ILE A C 1
ATOM 673 O O . ILE A 1 86 ? -2.485 -6.609 5.267 1.00 82.50 86 ILE A O 1
ATOM 677 N N . ASP A 1 87 ? -4.550 -7.406 5.408 1.00 71.38 87 ASP A N 1
ATOM 678 C CA . ASP A 1 87 ? -4.709 -7.249 6.859 1.00 71.38 8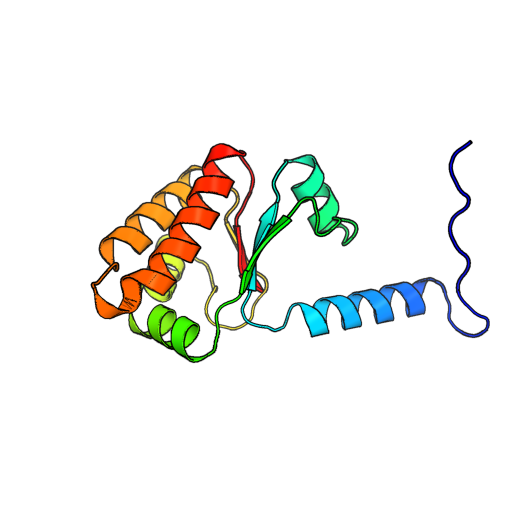7 ASP A CA 1
ATOM 679 C C . ASP A 1 87 ? -4.262 -8.469 7.689 1.00 71.38 87 ASP A C 1
ATOM 681 O O . ASP A 1 87 ? -4.418 -8.442 8.907 1.00 71.38 87 ASP A O 1
ATOM 685 N N . ASP A 1 88 ? -3.683 -9.501 7.060 1.00 64.81 88 ASP A N 1
ATOM 686 C CA . ASP A 1 88 ? -3.374 -10.799 7.695 1.00 64.81 88 ASP A CA 1
ATOM 687 C C . ASP A 1 88 ? -1.880 -11.187 7.658 1.00 64.81 88 ASP A C 1
ATOM 689 O O . ASP A 1 88 ? -1.538 -12.364 7.696 1.00 64.81 88 ASP A O 1
ATOM 693 N N . TYR A 1 89 ? -0.969 -10.204 7.599 1.00 60.31 89 TYR A N 1
ATOM 694 C CA . TYR A 1 89 ? 0.494 -10.426 7.554 1.00 60.31 89 TYR A CA 1
ATOM 695 C C . TYR A 1 89 ? 0.987 -11.238 6.340 1.00 60.31 89 TYR A C 1
ATOM 697 O O . TYR A 1 89 ? 2.061 -11.842 6.386 1.00 60.31 89 TYR A O 1
ATOM 705 N N . GLU A 1 90 ? 0.196 -11.272 5.270 1.00 61.66 90 GLU A N 1
ATOM 706 C CA . GLU A 1 90 ? 0.576 -11.869 3.992 1.00 61.66 90 GLU A CA 1
ATOM 707 C C . GLU A 1 90 ? 1.285 -10.826 3.119 1.00 61.66 90 GLU A C 1
ATOM 709 O O . GLU A 1 90 ? 0.872 -9.663 3.064 1.00 61.66 90 GLU A O 1
ATOM 714 N N . ASP A 1 91 ? 2.331 -11.258 2.410 1.00 73.69 91 ASP A N 1
ATOM 715 C CA . ASP A 1 91 ? 3.011 -10.430 1.413 1.00 73.69 91 ASP A CA 1
ATOM 716 C C . ASP A 1 91 ? 2.036 -10.157 0.258 1.00 73.69 91 ASP A C 1
ATOM 718 O O . ASP A 1 91 ? 1.729 -11.037 -0.551 1.00 73.69 91 ASP A O 1
ATOM 722 N N . GLU A 1 92 ? 1.551 -8.922 0.156 1.00 83.88 92 GLU A N 1
ATOM 723 C CA . GLU A 1 92 ? 0.575 -8.532 -0.860 1.00 83.88 92 GLU A CA 1
ATOM 724 C C . GLU A 1 92 ? 1.027 -7.272 -1.603 1.00 83.88 92 GLU A C 1
ATOM 726 O O . GLU A 1 92 ? 1.734 -6.415 -1.068 1.00 83.88 92 GLU A O 1
ATOM 731 N N . ALA A 1 93 ? 0.622 -7.145 -2.870 1.00 88.75 93 ALA A N 1
ATOM 732 C CA . ALA A 1 93 ? 1.028 -6.019 -3.703 1.00 88.75 93 ALA A CA 1
ATOM 733 C C . ALA A 1 93 ? -0.098 -5.478 -4.592 1.00 88.75 93 ALA A C 1
ATOM 735 O O . ALA A 1 93 ? -0.912 -6.216 -5.163 1.00 88.75 93 ALA A O 1
ATOM 736 N N . ILE A 1 94 ? -0.083 -4.158 -4.779 1.00 88.88 94 ILE A N 1
ATOM 737 C CA . ILE A 1 94 ? -0.935 -3.418 -5.711 1.00 88.88 94 ILE A CA 1
ATOM 738 C C . ILE A 1 94 ? -0.017 -2.641 -6.653 1.00 88.88 94 ILE A C 1
ATOM 740 O O . ILE A 1 94 ? 0.668 -1.720 -6.238 1.00 88.88 94 ILE A O 1
ATOM 744 N N . HIS A 1 95 ? 0.021 -3.006 -7.931 1.00 88.75 95 HIS A N 1
ATOM 745 C CA . HIS A 1 95 ? 1.041 -2.505 -8.870 1.00 88.75 95 HIS A CA 1
ATOM 746 C C . HIS A 1 95 ? 0.466 -2.022 -10.206 1.00 88.75 95 HIS A C 1
ATOM 748 O O . HIS A 1 95 ? 1.191 -1.511 -11.058 1.00 88.75 95 HIS A O 1
ATOM 754 N N . ASN A 1 96 ? -0.844 -2.169 -10.422 1.00 91.00 96 ASN A N 1
ATOM 755 C CA . ASN A 1 96 ? -1.503 -1.597 -11.589 1.00 91.00 96 ASN A CA 1
ATOM 756 C C . ASN A 1 96 ? -2.173 -0.261 -11.234 1.00 91.00 96 ASN A C 1
ATOM 758 O O . ASN A 1 96 ? -2.702 -0.071 -10.139 1.00 91.00 96 ASN A O 1
ATOM 762 N N . LEU A 1 97 ? -2.168 0.666 -12.193 1.00 92.00 97 LEU A N 1
ATOM 763 C CA . LEU A 1 97 ? -2.656 2.032 -11.998 1.00 92.00 97 LEU A CA 1
ATOM 764 C C . LEU A 1 97 ? -4.129 2.097 -11.568 1.00 92.00 97 LEU A C 1
ATOM 766 O O . LEU A 1 97 ? -4.490 2.950 -10.758 1.00 92.00 97 LEU A O 1
ATOM 770 N N . ALA A 1 98 ? -4.980 1.229 -12.120 1.00 95.50 98 ALA A N 1
ATOM 771 C CA . ALA A 1 98 ? -6.409 1.244 -11.824 1.00 95.50 98 ALA A CA 1
ATOM 772 C C . ALA A 1 98 ? -6.669 0.912 -10.349 1.00 95.50 98 ALA A C 1
ATOM 774 O O . ALA A 1 98 ? -7.436 1.609 -9.685 1.00 95.50 98 ALA A O 1
ATOM 775 N N . ASP A 1 99 ? -5.985 -0.100 -9.825 1.00 96.00 99 ASP A N 1
ATOM 776 C CA . ASP A 1 99 ? -6.155 -0.553 -8.450 1.00 96.00 99 ASP A CA 1
ATOM 777 C C . ASP A 1 99 ? -5.452 0.368 -7.449 1.00 96.00 99 ASP A C 1
ATOM 779 O O . ASP A 1 99 ? -6.015 0.654 -6.391 1.00 96.00 99 ASP A O 1
ATOM 783 N N . LEU A 1 100 ? -4.294 0.938 -7.804 1.00 93.75 100 LEU A N 1
ATOM 784 C CA . LEU A 1 100 ? -3.668 2.004 -7.015 1.00 93.75 100 LEU A CA 1
ATOM 785 C C . LEU A 1 100 ? -4.609 3.215 -6.887 1.00 93.75 100 LEU A C 1
ATOM 787 O O . LEU A 1 100 ? -4.817 3.730 -5.790 1.00 93.75 100 LEU A O 1
ATOM 791 N N . THR A 1 101 ? -5.242 3.633 -7.989 1.00 97.00 101 THR A N 1
ATOM 792 C CA . THR A 1 101 ? -6.185 4.767 -7.998 1.00 97.00 101 THR A CA 1
ATOM 793 C C . THR A 1 101 ? -7.417 4.481 -7.138 1.00 97.00 101 THR A C 1
ATOM 795 O O . THR A 1 101 ? -7.793 5.315 -6.316 1.00 97.00 101 THR A O 1
ATOM 798 N N . LYS A 1 102 ? -8.010 3.285 -7.261 1.00 97.69 102 LYS A N 1
ATOM 799 C CA . LYS A 1 102 ? -9.117 2.854 -6.389 1.00 97.69 102 LYS A CA 1
ATOM 800 C C . LYS A 1 102 ? -8.708 2.823 -4.921 1.00 97.69 102 LYS A C 1
ATOM 802 O O . LYS A 1 102 ? -9.489 3.210 -4.062 1.00 97.69 102 LYS A O 1
ATOM 807 N N . THR A 1 103 ? -7.484 2.397 -4.628 1.00 95.94 103 THR A N 1
ATOM 808 C CA . THR A 1 103 ? -6.959 2.376 -3.259 1.00 95.94 103 THR A CA 1
ATOM 809 C C . THR A 1 103 ? -6.894 3.790 -2.679 1.00 95.94 103 THR A C 1
ATOM 811 O O . THR A 1 103 ? -7.364 4.002 -1.564 1.00 95.94 103 THR A O 1
ATOM 814 N N . VAL A 1 104 ? -6.419 4.786 -3.444 1.00 97.25 104 VAL A N 1
ATOM 815 C CA . VAL A 1 104 ? -6.454 6.202 -3.020 1.00 97.25 104 VAL A CA 1
ATOM 816 C C . VAL A 1 104 ? -7.888 6.665 -2.749 1.00 97.25 104 VAL A C 1
ATOM 818 O O . VAL A 1 104 ? -8.136 7.331 -1.745 1.00 97.25 104 VAL A O 1
ATOM 821 N N . GLU A 1 105 ? -8.838 6.330 -3.622 1.00 98.00 105 GLU A N 1
ATOM 822 C CA . GLU A 1 105 ? -10.246 6.701 -3.447 1.00 98.00 105 GLU A CA 1
ATOM 823 C C . GLU A 1 105 ? -10.829 6.105 -2.157 1.00 98.00 105 GLU A C 1
ATOM 825 O O . GLU A 1 105 ? -11.419 6.823 -1.348 1.00 98.00 105 GLU A O 1
ATOM 830 N N . ILE A 1 106 ? -10.601 4.811 -1.919 1.00 97.69 106 ILE A N 1
ATOM 831 C CA . ILE A 1 106 ? -11.064 4.121 -0.712 1.00 97.69 106 ILE A CA 1
ATOM 832 C C . ILE A 1 106 ? -10.447 4.744 0.541 1.00 97.69 106 ILE A C 1
ATOM 834 O O . ILE A 1 106 ? -11.179 5.024 1.490 1.00 97.69 106 ILE A O 1
ATOM 838 N N . LEU A 1 107 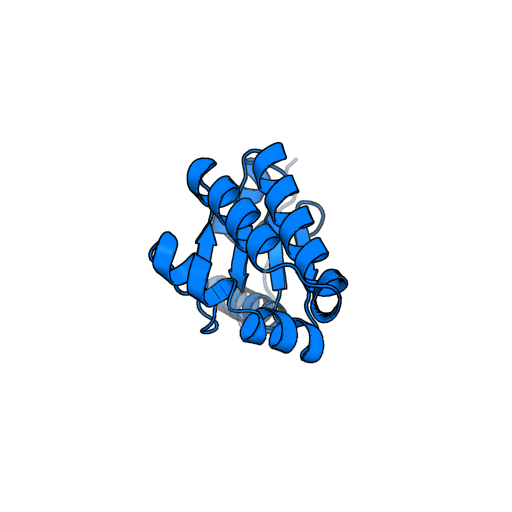? -9.136 4.998 0.552 1.00 96.06 107 LEU A N 1
ATOM 839 C CA . LEU A 1 107 ? -8.455 5.614 1.694 1.00 96.06 107 LEU A CA 1
ATOM 840 C C . LEU A 1 107 ? -9.011 7.011 1.999 1.00 96.06 107 LEU A C 1
ATOM 842 O O . LEU A 1 107 ? -9.274 7.322 3.157 1.00 96.06 107 LEU A O 1
ATOM 846 N N . ASN A 1 108 ? -9.265 7.832 0.973 1.00 97.50 108 ASN A N 1
ATOM 847 C CA . ASN A 1 108 ? -9.878 9.150 1.157 1.00 97.50 108 ASN A CA 1
ATOM 848 C C . ASN A 1 108 ? -11.312 9.063 1.698 1.00 97.50 108 ASN A C 1
ATOM 850 O O . ASN A 1 108 ? -11.688 9.863 2.551 1.00 97.50 108 ASN A O 1
ATOM 854 N N . ASN A 1 109 ? -12.100 8.079 1.257 1.00 97.88 109 ASN A N 1
ATOM 855 C CA . ASN A 1 109 ? -13.470 7.876 1.742 1.00 97.88 109 ASN A CA 1
ATOM 856 C C . ASN A 1 109 ? -13.533 7.440 3.218 1.00 97.88 109 ASN A C 1
ATOM 858 O O . ASN A 1 109 ? -14.551 7.658 3.871 1.00 97.88 109 ASN A O 1
ATOM 862 N N . HIS A 1 110 ? -12.459 6.843 3.743 1.00 96.62 110 HIS A N 1
ATOM 863 C CA . HIS A 1 110 ? -12.343 6.417 5.145 1.00 96.62 110 HIS A CA 1
ATOM 864 C C . HIS A 1 110 ? -11.487 7.372 5.996 1.00 96.62 110 HIS A C 1
ATOM 866 O O . HIS A 1 110 ? -11.207 7.090 7.167 1.00 96.62 110 HIS A O 1
ATOM 872 N N . LEU A 1 111 ? -11.065 8.504 5.428 1.00 95.31 111 LEU A N 1
ATOM 873 C CA . LEU A 1 111 ? -10.275 9.502 6.132 1.00 95.31 111 LEU A CA 1
ATOM 874 C C . LEU A 1 111 ? -11.159 10.273 7.117 1.00 95.31 111 LEU A C 1
ATOM 876 O O . LEU A 1 111 ? -12.154 10.898 6.751 1.00 95.31 111 LEU A O 1
ATOM 880 N N . THR A 1 112 ? -10.760 10.263 8.382 1.00 95.25 112 THR A N 1
ATOM 881 C CA . THR A 1 112 ? -11.388 11.003 9.477 1.00 95.25 112 THR A CA 1
ATOM 882 C C . THR A 1 112 ? -10.357 11.899 10.154 1.00 95.25 112 THR A C 1
ATOM 884 O O . THR A 1 112 ? -9.158 11.810 9.896 1.00 95.25 112 THR A O 1
ATOM 887 N N . HIS A 1 113 ? -10.804 12.789 11.043 1.00 94.62 113 HIS A N 1
ATOM 888 C CA . HIS A 1 113 ? -9.879 13.616 11.820 1.00 94.62 113 HIS A CA 1
ATOM 889 C C . HIS A 1 113 ? -8.938 12.758 12.690 1.00 94.62 113 HIS A C 1
ATOM 891 O O . HIS A 1 113 ? -7.738 13.025 12.743 1.00 94.62 113 HIS A O 1
ATOM 897 N N . GLU A 1 114 ? -9.474 11.706 13.316 1.00 91.81 114 GLU A N 1
ATOM 898 C CA . GLU A 1 114 ? -8.770 10.831 14.265 1.00 91.81 114 GLU A CA 1
ATOM 899 C C . GLU A 1 114 ? -7.683 9.979 13.602 1.00 91.81 114 GLU A C 1
ATOM 901 O O . GLU A 1 114 ? -6.603 9.832 14.162 1.00 91.81 114 GLU A O 1
ATOM 906 N N . ASN A 1 115 ? -7.926 9.476 12.387 1.00 92.56 115 ASN A N 1
ATOM 907 C CA . ASN A 1 115 ? -6.963 8.642 11.659 1.00 92.56 115 ASN A CA 1
ATOM 908 C C . ASN A 1 115 ? -6.144 9.422 10.612 1.00 92.56 115 ASN A C 1
ATOM 910 O O . ASN A 1 115 ? -5.363 8.822 9.873 1.00 92.56 115 ASN A O 1
ATOM 914 N N . SER A 1 116 ? -6.317 10.747 10.523 1.00 93.75 116 SER A N 1
ATOM 915 C CA . SER A 1 116 ? -5.785 11.556 9.417 1.00 93.75 116 SER A CA 1
ATOM 916 C C . SER A 1 116 ? -4.267 11.460 9.256 1.00 93.75 116 SER A C 1
ATOM 918 O O . SER A 1 116 ? -3.785 11.451 8.126 1.00 93.75 116 SER A O 1
ATOM 920 N N . SER A 1 117 ? -3.525 11.378 10.365 1.00 93.25 117 SER A N 1
ATOM 921 C CA . SER A 1 117 ? -2.073 11.155 10.385 1.00 93.25 117 SER A CA 1
ATOM 922 C C . SER A 1 117 ? -1.712 9.876 9.628 1.00 93.25 117 SER A C 1
ATOM 924 O O . SER A 1 117 ? -1.020 9.918 8.611 1.00 93.25 117 SER A O 1
ATOM 926 N N . THR A 1 118 ? -2.257 8.753 10.091 1.00 90.50 118 THR A N 1
ATOM 927 C CA . THR A 1 118 ? -2.030 7.413 9.551 1.00 90.50 118 THR A CA 1
ATOM 928 C C . THR A 1 118 ? -2.475 7.318 8.094 1.00 90.50 118 THR A C 1
ATOM 930 O O . THR A 1 118 ? -1.698 6.904 7.237 1.00 90.50 118 THR A O 1
ATOM 933 N N . MET A 1 119 ? -3.694 7.769 7.786 1.00 93.44 119 MET A N 1
ATOM 934 C CA . MET A 1 119 ? -4.255 7.708 6.433 1.00 93.44 119 MET A CA 1
ATOM 935 C C . MET A 1 119 ? -3.424 8.484 5.421 1.00 93.44 119 MET A C 1
ATOM 937 O O . MET A 1 119 ? -3.181 7.989 4.323 1.00 93.44 119 MET A O 1
ATOM 941 N N . LYS A 1 120 ? -2.955 9.683 5.787 1.00 94.38 120 LYS A N 1
ATOM 942 C CA . LYS A 1 120 ? -2.136 10.503 4.891 1.00 94.38 120 LYS A CA 1
ATOM 943 C C . LYS A 1 120 ? -0.828 9.817 4.527 1.00 94.38 120 LYS A C 1
ATOM 945 O O . LYS A 1 120 ? -0.499 9.807 3.351 1.00 94.38 120 LYS A O 1
ATOM 950 N N . LYS A 1 121 ? -0.146 9.160 5.475 1.00 91.44 121 LYS A N 1
ATOM 951 C CA . LYS A 1 121 ? 1.081 8.404 5.165 1.00 91.44 121 LYS A CA 1
ATOM 952 C C . LYS A 1 121 ? 0.838 7.350 4.078 1.00 91.44 121 LYS A C 1
ATOM 954 O O . LYS A 1 121 ? 1.606 7.258 3.126 1.00 91.44 121 LYS A O 1
ATOM 959 N N . ILE A 1 122 ? -0.252 6.585 4.195 1.00 92.44 122 ILE A N 1
ATOM 960 C CA . ILE A 1 122 ? -0.608 5.536 3.225 1.00 92.44 122 ILE A CA 1
ATOM 961 C C . ILE A 1 122 ? -1.002 6.155 1.875 1.00 92.44 122 ILE A C 1
ATOM 963 O O . ILE A 1 122 ? -0.572 5.679 0.828 1.00 92.44 122 ILE A O 1
ATOM 967 N N . ILE A 1 123 ? -1.810 7.222 1.886 1.00 94.81 123 ILE A N 1
ATOM 968 C CA . ILE A 1 123 ? -2.248 7.926 0.671 1.00 94.81 123 ILE A CA 1
ATOM 969 C C . ILE A 1 123 ? -1.054 8.525 -0.075 1.00 94.81 123 ILE A C 1
ATOM 971 O O . ILE A 1 123 ? -0.989 8.404 -1.299 1.00 94.81 123 ILE A O 1
ATOM 975 N N . ASP A 1 124 ? -0.119 9.149 0.638 1.00 94.38 124 ASP A N 1
ATOM 976 C CA . ASP A 1 124 ? 1.070 9.770 0.058 1.00 94.38 124 ASP A CA 1
ATOM 977 C C . ASP A 1 124 ? 1.959 8.710 -0.602 1.00 94.38 124 ASP A C 1
ATOM 979 O O . ASP A 1 124 ? 2.355 8.879 -1.758 1.00 94.38 124 ASP A O 1
ATOM 983 N N . LEU A 1 125 ? 2.178 7.576 0.073 1.00 91.75 125 LEU A N 1
ATOM 984 C CA . LEU A 1 125 ? 2.941 6.451 -0.472 1.00 91.75 125 LEU A CA 1
ATOM 985 C C . LEU A 1 125 ? 2.258 5.842 -1.709 1.00 91.75 125 LEU A C 1
ATOM 987 O O . LEU A 1 125 ? 2.890 5.615 -2.736 1.00 91.75 125 LEU A O 1
ATOM 991 N N . ASN A 1 126 ? 0.937 5.660 -1.667 1.00 93.06 126 ASN A N 1
ATOM 992 C CA . ASN A 1 126 ? 0.174 5.137 -2.799 1.00 93.06 126 ASN A CA 1
ATOM 993 C C . ASN A 1 126 ? 0.154 6.119 -3.993 1.00 93.06 126 ASN A C 1
ATOM 995 O O . ASN A 1 126 ? 0.197 5.722 -5.159 1.00 93.06 126 ASN A O 1
ATOM 999 N N . THR A 1 127 ? 0.132 7.425 -3.716 1.00 93.25 127 THR A N 1
ATOM 1000 C CA . THR A 1 127 ? 0.224 8.482 -4.736 1.00 93.25 127 THR A CA 1
ATOM 1001 C C . THR A 1 127 ? 1.614 8.525 -5.373 1.00 93.25 127 THR A C 1
ATOM 1003 O O . THR A 1 127 ? 1.735 8.770 -6.579 1.00 93.25 127 THR A O 1
ATOM 1006 N N . LEU A 1 128 ? 2.663 8.259 -4.591 1.00 90.94 128 LEU A N 1
ATOM 1007 C CA . LEU A 1 128 ? 4.027 8.128 -5.092 1.00 90.94 128 LEU A CA 1
ATOM 1008 C C . LEU A 1 128 ? 4.148 6.937 -6.055 1.00 90.94 128 LEU A C 1
ATOM 1010 O O . LEU A 1 128 ? 4.653 7.126 -7.166 1.00 90.94 128 LEU A O 1
ATOM 1014 N N . ALA A 1 129 ? 3.540 5.796 -5.717 1.00 88.00 129 ALA A N 1
ATOM 1015 C CA . ALA A 1 129 ? 3.536 4.610 -6.571 1.00 88.00 129 ALA A CA 1
ATOM 1016 C C . ALA A 1 129 ? 2.857 4.883 -7.924 1.00 88.00 129 ALA A C 1
ATOM 1018 O O . ALA A 1 129 ? 3.370 4.541 -8.994 1.00 88.00 129 ALA A O 1
ATOM 1019 N N . ILE A 1 130 ? 1.725 5.598 -7.903 1.00 90.00 130 ILE A N 1
ATOM 1020 C CA . ILE A 1 130 ? 1.028 6.055 -9.116 1.00 90.00 130 ILE A CA 1
ATOM 1021 C C . ILE A 1 130 ? 1.935 6.950 -9.966 1.00 90.00 130 ILE A C 1
ATOM 1023 O O . ILE A 1 130 ? 2.048 6.758 -11.181 1.00 90.00 130 ILE A O 1
ATOM 1027 N N . LYS A 1 131 ? 2.581 7.938 -9.336 1.00 92.75 131 LYS A N 1
ATOM 1028 C CA . LYS A 1 131 ? 3.449 8.908 -10.015 1.00 92.75 131 LYS A CA 1
ATOM 1029 C C . LYS A 1 131 ? 4.644 8.224 -10.678 1.00 92.75 131 LYS A C 1
ATOM 1031 O O . LYS A 1 131 ? 4.983 8.565 -11.813 1.00 92.75 131 LYS A O 1
ATOM 1036 N N . ASN A 1 132 ? 5.252 7.263 -9.989 1.00 86.31 132 ASN A N 1
ATOM 1037 C CA . ASN A 1 132 ? 6.433 6.541 -10.454 1.00 86.31 132 ASN A CA 1
ATOM 1038 C C . ASN A 1 132 ? 6.090 5.372 -11.391 1.00 86.31 132 ASN A C 1
ATOM 1040 O O . ASN A 1 132 ? 6.985 4.838 -12.048 1.00 86.31 132 ASN A O 1
ATOM 1044 N N . ARG A 1 133 ? 4.797 5.032 -11.523 1.00 89.25 133 ARG A N 1
ATOM 1045 C CA . ARG A 1 133 ? 4.289 3.861 -12.260 1.00 89.25 133 ARG A CA 1
ATOM 1046 C C . ARG A 1 133 ? 4.869 2.554 -11.715 1.00 89.25 133 ARG A C 1
ATOM 1048 O O . ARG A 1 133 ? 5.266 1.680 -12.484 1.00 89.25 133 ARG A O 1
ATOM 1055 N N . THR A 1 134 ? 4.944 2.471 -10.396 1.00 90.25 134 THR A N 1
ATOM 1056 C CA . THR A 1 134 ? 5.478 1.351 -9.617 1.00 90.25 134 THR A CA 1
ATOM 1057 C C . THR A 1 134 ? 4.322 0.680 -8.876 1.00 90.25 134 THR A C 1
ATOM 1059 O O . THR A 1 134 ? 3.221 0.585 -9.425 1.00 90.25 134 THR A O 1
ATOM 1062 N N . GLY A 1 135 ? 4.551 0.174 -7.667 1.00 87.75 135 GLY A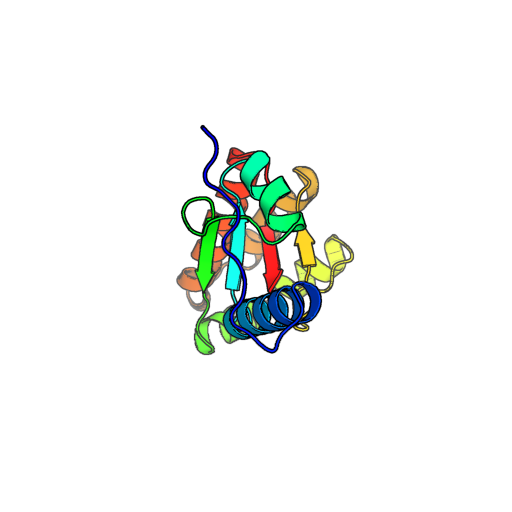 N 1
ATOM 1063 C CA . GLY A 1 135 ? 3.539 -0.526 -6.893 1.00 87.75 135 GLY A CA 1
ATOM 1064 C C . GLY A 1 135 ? 3.730 -0.336 -5.400 1.00 87.75 135 GLY A C 1
ATOM 1065 O O . GLY A 1 135 ? 4.819 -0.019 -4.939 1.00 87.75 135 GLY A O 1
ATOM 1066 N N . LEU A 1 136 ? 2.651 -0.555 -4.665 1.00 87.94 136 LEU A N 1
ATOM 1067 C CA . LEU A 1 136 ? 2.611 -0.552 -3.217 1.00 87.94 136 LEU A CA 1
ATOM 1068 C C . LEU A 1 136 ? 2.664 -1.997 -2.716 1.00 87.94 136 LEU A C 1
ATOM 1070 O O . LEU A 1 136 ? 1.878 -2.833 -3.169 1.00 87.94 136 LEU A O 1
ATOM 1074 N N . PHE A 1 137 ? 3.581 -2.271 -1.796 1.00 86.12 137 PHE A N 1
ATOM 1075 C CA . PHE A 1 137 ? 3.828 -3.590 -1.218 1.00 86.12 137 PHE A CA 1
ATOM 1076 C C . PHE A 1 137 ? 3.577 -3.545 0.290 1.00 86.12 137 PHE A C 1
ATOM 1078 O O . PHE A 1 137 ? 3.982 -2.582 0.945 1.00 86.12 137 PHE A O 1
ATOM 1085 N N . PHE A 1 138 ? 2.918 -4.572 0.816 1.00 82.00 138 PHE A N 1
ATOM 1086 C CA . PHE A 1 138 ? 2.532 -4.712 2.219 1.00 82.00 138 PHE A CA 1
ATOM 1087 C C . PHE A 1 138 ? 3.295 -5.898 2.832 1.00 82.00 138 PHE A C 1
ATOM 1089 O O . PHE A 1 138 ? 3.336 -6.954 2.200 1.00 82.00 138 PHE A O 1
ATOM 1096 N N . PHE A 1 139 ? 3.907 -5.696 4.009 1.00 74.00 139 PHE A N 1
ATOM 1097 C CA . PHE A 1 139 ? 4.735 -6.668 4.747 1.00 74.00 139 PHE A CA 1
ATOM 1098 C C . PHE A 1 139 ? 4.411 -6.673 6.250 1.00 74.00 139 PHE A C 1
ATOM 1100 O O . PHE A 1 139 ? 4.033 -5.596 6.781 1.00 74.00 139 PHE A O 1
#

Foldseek 3Di:
DPDDPDDDPPDDDPVRVVVVVVVVVVVVLPQWKKKWFLAPVLLVCVVVVNRDCVRIDMDGDDPVLLVLVVVLCLQVVLCVVVVWDQNPSDKDKDQALVSLVVSLVSLVVSQDPVNPVSSVVVNVRSVSSNVNSGMMITD

Solvent-accessible surface area (backbone atoms only — not comparable to full-atom values): 7826 Å² total; per-residue (Å²): 130,82,80,78,83,83,79,74,67,94,90,52,54,72,64,57,47,52,49,52,49,50,53,50,52,50,64,67,42,68,54,52,28,40,38,21,28,65,31,60,66,33,47,58,25,50,80,69,76,65,46,57,67,94,41,44,47,74,49,70,50,52,76,68,44,46,48,43,47,59,74,51,42,36,58,60,51,45,19,69,75,70,75,50,64,72,88,74,80,37,83,35,75,44,58,50,67,70,59,40,51,51,44,46,51,47,46,59,75,47,55,43,86,89,39,37,71,53,49,47,57,54,43,53,47,43,50,49,12,57,75,46,65,24,29,40,36,41,61

Radius of gyration: 17.13 Å; Cα contacts (8 Å, |Δi|>4): 185; chains: 1; bounding box: 50×37×31 Å

pLDDT: mean 76.4, std 20.59, range [28.39, 98.0]

Sequence (139 aa):
GKPAPYSPPIGRTQCEYNEATHFYKQAHKKNESNLDPLTLEAMRLLDVDDCPESLLESVTLNPEEYQQLLQSGALRAINITLGKIIDDYEDEAIHNLADLTKTVEILNNHLTHENSSTMKKIIDLNTLAIKNRTGLFFF